Protein AF-A0A2V7BXR5-F1 (afdb_monomer_lite)

Radius of gyration: 33.37 Å; chains: 1; bounding box: 87×68×70 Å

pLDDT: mean 78.33, std 16.13, range [39.94, 96.44]

Secondary structure (DSSP, 8-state):
-----------S-THHHHGGGS-HHHHHHHHHHHHHHHHHHHHSPPS-SS----HHHHHHHHHHHHH-TT--HHHHHHHHHHTT----HHHHHHHHHHHH-PPPPPHHHHHSS-----------

Structure (mmCIF, N/CA/C/O backbone):
data_AF-A0A2V7BXR5-F1
#
_entry.id   AF-A0A2V7BXR5-F1
#
loop_
_atom_site.group_PDB
_atom_site.id
_atom_site.type_symbol
_atom_site.label_atom_id
_atom_site.label_alt_id
_atom_site.label_comp_id
_atom_site.label_asym_id
_atom_site.label_entity_id
_atom_site.label_seq_id
_atom_site.pdbx_PDB_ins_code
_atom_site.Cartn_x
_atom_site.Cartn_y
_atom_site.Cartn_z
_atom_site.occupancy
_atom_site.B_iso_or_equiv
_atom_site.auth_seq_id
_atom_site.auth_comp_id
_atom_site.auth_asym_id
_atom_site.auth_atom_id
_atom_site.pdbx_PDB_model_num
ATOM 1 N N . MET A 1 1 ? 65.909 13.638 -47.841 1.00 46.97 1 MET A N 1
ATOM 2 C CA . MET A 1 1 ? 64.796 13.644 -46.862 1.00 46.97 1 MET A CA 1
ATOM 3 C C . MET A 1 1 ? 63.535 14.058 -47.604 1.00 46.97 1 MET A C 1
ATOM 5 O O . MET A 1 1 ? 63.567 15.098 -48.241 1.00 46.97 1 MET A O 1
ATOM 9 N N . GLY A 1 2 ? 62.478 13.242 -47.599 1.00 39.94 2 GLY A N 1
ATOM 10 C CA . GLY A 1 2 ? 61.222 13.568 -48.290 1.00 39.94 2 GLY A CA 1
ATOM 11 C C . GLY A 1 2 ? 60.368 12.339 -48.593 1.00 39.94 2 GLY A C 1
ATOM 12 O O . GLY A 1 2 ? 60.155 12.009 -49.752 1.00 39.94 2 GLY A O 1
ATOM 13 N N . GLY A 1 3 ? 59.937 11.618 -47.554 1.00 41.12 3 GLY A N 1
ATOM 14 C CA . GLY A 1 3 ? 59.017 10.489 -47.696 1.00 41.12 3 GLY A CA 1
ATOM 15 C C . GLY A 1 3 ? 57.599 10.981 -47.980 1.00 41.12 3 GLY A C 1
ATOM 16 O O . GLY A 1 3 ? 56.978 11.616 -47.129 1.00 41.12 3 GLY A O 1
ATOM 17 N N . SER A 1 4 ? 57.092 10.686 -49.176 1.00 48.12 4 SER A N 1
ATOM 18 C CA . SER A 1 4 ? 55.695 10.905 -49.550 1.00 48.12 4 SER A CA 1
ATOM 19 C C . SER A 1 4 ? 54.820 9.862 -48.850 1.00 48.12 4 SER A C 1
ATOM 21 O O . SER A 1 4 ? 54.723 8.714 -49.277 1.00 48.12 4 SER A O 1
ATOM 23 N N . GLY A 1 5 ? 54.227 10.245 -47.719 1.00 47.69 5 GLY A N 1
ATOM 24 C CA . GLY A 1 5 ? 53.234 9.440 -47.013 1.00 47.69 5 GLY A CA 1
ATOM 25 C C . GLY A 1 5 ? 51.891 9.491 -47.735 1.00 47.69 5 GLY A C 1
ATOM 26 O O . GLY A 1 5 ? 51.108 10.424 -47.541 1.00 47.69 5 GLY A O 1
ATOM 27 N N . SER A 1 6 ? 51.608 8.480 -48.553 1.00 53.34 6 SER A N 1
ATOM 28 C CA . SER A 1 6 ? 50.286 8.240 -49.131 1.00 53.34 6 SER A CA 1
ATOM 29 C C . SER A 1 6 ? 49.279 7.934 -48.017 1.00 53.34 6 SER A C 1
ATOM 31 O O . SER A 1 6 ? 49.268 6.844 -47.444 1.00 53.34 6 SER A O 1
ATOM 33 N N . ARG A 1 7 ? 48.422 8.906 -47.692 1.00 54.31 7 ARG A N 1
ATOM 34 C CA . ARG A 1 7 ? 47.26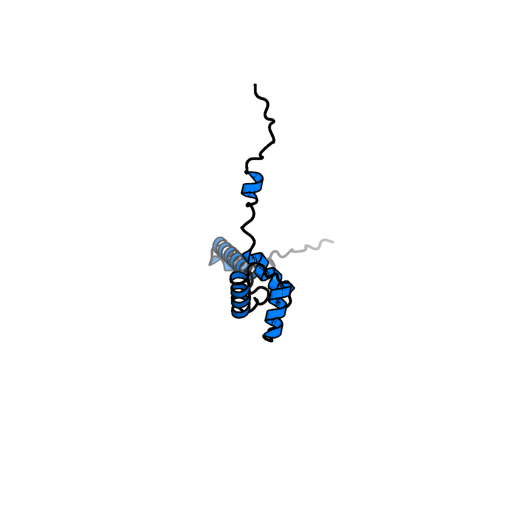3 8.708 -46.814 1.00 54.31 7 ARG A CA 1
ATOM 35 C C . ARG A 1 7 ? 46.174 7.963 -47.584 1.00 54.31 7 ARG A C 1
ATOM 37 O O . ARG A 1 7 ? 45.547 8.539 -48.466 1.00 54.31 7 ARG A O 1
ATOM 44 N N . CYS A 1 8 ? 45.946 6.701 -47.233 1.00 50.47 8 CYS A N 1
ATOM 45 C CA . CYS A 1 8 ? 44.816 5.908 -47.713 1.00 50.47 8 CYS A CA 1
ATOM 46 C C . CYS A 1 8 ? 43.485 6.526 -47.232 1.00 50.47 8 CYS A C 1
ATOM 48 O O . CYS A 1 8 ? 43.263 6.582 -46.018 1.00 50.47 8 CYS A O 1
ATOM 50 N N . PRO A 1 9 ? 42.568 6.955 -48.119 1.00 57.78 9 PRO A N 1
ATOM 51 C CA . PRO A 1 9 ? 41.231 7.364 -47.727 1.00 57.78 9 PRO A CA 1
ATOM 52 C C . PRO A 1 9 ? 40.302 6.170 -47.947 1.00 57.78 9 PRO A C 1
ATOM 54 O O . PRO A 1 9 ? 39.913 5.884 -49.074 1.00 57.78 9 PRO A O 1
ATOM 57 N N . GLY A 1 10 ? 39.959 5.415 -46.906 1.00 58.16 10 GLY A N 1
ATOM 58 C CA . GLY A 1 10 ? 39.056 4.286 -47.161 1.00 58.16 10 GLY A CA 1
ATOM 59 C C . GLY A 1 10 ? 38.558 3.465 -45.990 1.00 58.16 10 GLY A C 1
ATOM 60 O O . GLY A 1 10 ? 37.627 2.691 -46.171 1.00 58.16 10 GLY A O 1
ATOM 61 N N . CYS A 1 11 ? 39.087 3.633 -44.781 1.00 57.19 11 CYS A N 1
ATOM 62 C CA . CYS A 1 11 ? 38.684 2.795 -43.646 1.00 57.19 11 CYS A CA 1
ATOM 63 C C . CYS A 1 11 ? 37.488 3.375 -42.868 1.00 57.19 11 CYS A C 1
ATOM 65 O O . CYS A 1 11 ? 37.410 3.246 -41.649 1.00 57.19 11 CYS A O 1
ATOM 67 N N . GLY A 1 1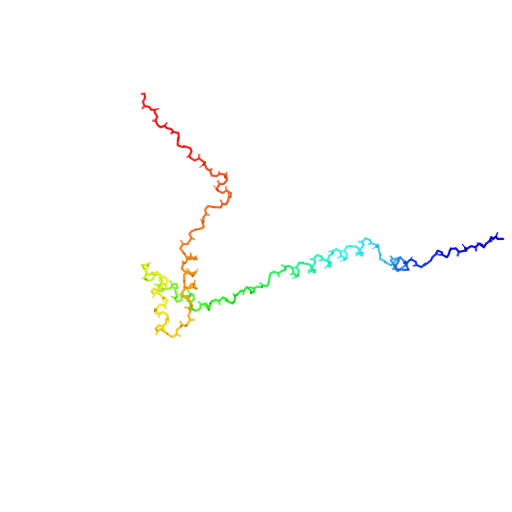2 ? 36.569 4.054 -43.559 1.00 59.56 12 GLY A N 1
ATOM 68 C CA . GLY A 1 12 ? 35.405 4.705 -42.966 1.00 59.56 12 GLY A CA 1
ATOM 69 C C . GLY A 1 12 ? 34.117 4.338 -43.695 1.00 59.56 12 GLY A C 1
ATOM 70 O O . GLY A 1 12 ? 33.793 4.931 -44.716 1.00 59.56 12 GLY A O 1
ATOM 71 N N . ALA A 1 13 ? 33.349 3.421 -43.103 1.00 63.69 13 ALA A N 1
ATOM 72 C CA . ALA A 1 13 ? 31.908 3.248 -43.315 1.00 63.69 13 ALA A CA 1
ATOM 73 C C . ALA A 1 13 ? 31.418 2.691 -44.675 1.00 63.69 13 ALA A C 1
ATOM 75 O O . ALA A 1 13 ? 30.629 3.329 -45.374 1.00 63.69 13 ALA A O 1
ATOM 76 N N . SER A 1 14 ? 31.726 1.420 -44.966 1.00 62.03 14 SER A N 1
ATOM 77 C CA . SER A 1 14 ? 31.064 0.637 -46.033 1.00 62.03 14 SER A CA 1
ATOM 78 C C . SER A 1 14 ? 29.556 0.411 -45.808 1.00 62.03 14 SER A C 1
ATOM 80 O O . SER A 1 14 ? 28.831 0.085 -46.743 1.00 62.03 14 SER A O 1
ATOM 82 N N . TRP A 1 15 ? 29.028 0.658 -44.602 1.00 65.81 15 TRP A N 1
ATOM 83 C CA . TRP A 1 15 ? 27.585 0.559 -44.326 1.00 65.81 15 TRP A CA 1
ATOM 84 C C . TRP A 1 15 ? 26.745 1.560 -45.132 1.00 65.81 15 TRP A C 1
ATOM 86 O O . TRP A 1 15 ? 25.564 1.317 -45.375 1.00 65.81 15 TRP A O 1
ATOM 96 N N . ARG A 1 16 ? 27.342 2.671 -45.586 1.00 62.00 16 ARG A N 1
ATOM 97 C CA . ARG A 1 16 ? 26.659 3.652 -46.442 1.00 62.00 16 ARG A CA 1
ATOM 98 C C . ARG A 1 16 ? 26.351 3.106 -47.837 1.00 62.00 16 ARG A C 1
ATOM 100 O O . ARG A 1 16 ? 25.355 3.514 -48.421 1.00 62.00 16 ARG A O 1
ATOM 107 N N . GLN A 1 17 ? 27.149 2.166 -48.344 1.00 61.97 17 GLN A N 1
ATOM 108 C CA . GLN A 1 17 ? 26.916 1.524 -49.645 1.00 61.97 17 GLN A CA 1
ATOM 109 C C . GLN A 1 17 ? 25.756 0.514 -49.580 1.00 61.97 17 GLN A C 1
ATOM 111 O O . GLN A 1 17 ? 25.002 0.380 -50.536 1.00 61.97 17 GLN A O 1
ATOM 116 N N . ALA A 1 18 ? 25.525 -0.116 -48.423 1.00 60.94 18 ALA A N 1
ATOM 117 C CA . ALA A 1 18 ? 24.368 -0.988 -48.194 1.00 60.94 18 ALA A CA 1
ATOM 118 C C . ALA A 1 18 ? 23.025 -0.229 -48.078 1.00 60.94 18 ALA A C 1
ATOM 120 O O . ALA A 1 18 ? 21.961 -0.823 -48.248 1.00 60.94 18 ALA A O 1
ATOM 121 N N . LEU A 1 19 ? 23.046 1.089 -47.829 1.00 58.50 19 LEU A N 1
ATOM 122 C CA . LEU A 1 19 ? 21.841 1.933 -47.779 1.00 58.50 19 LEU A CA 1
ATOM 123 C C . LEU A 1 19 ? 21.265 2.280 -49.160 1.00 58.50 19 LEU A C 1
ATOM 125 O O . LEU A 1 19 ? 20.223 2.923 -49.234 1.00 58.50 19 LEU A O 1
ATOM 129 N N . VAL A 1 20 ? 21.883 1.841 -50.260 1.00 60.62 20 VAL A N 1
ATOM 130 C CA . VAL A 1 20 ? 21.351 2.069 -51.617 1.00 60.62 20 VAL A CA 1
ATOM 131 C C . VAL A 1 20 ? 19.991 1.376 -51.821 1.00 60.62 20 VAL A C 1
ATOM 133 O O . VAL A 1 20 ? 19.177 1.839 -52.612 1.00 60.62 20 VAL A O 1
ATOM 136 N N . ILE A 1 21 ? 19.691 0.330 -51.040 1.00 67.88 21 ILE A N 1
ATOM 137 C CA . ILE A 1 21 ? 18.413 -0.405 -51.084 1.00 67.88 21 ILE A CA 1
ATOM 138 C C . ILE A 1 21 ? 17.306 0.313 -50.284 1.00 67.88 21 ILE A C 1
ATOM 140 O O . ILE A 1 21 ? 16.123 0.173 -50.590 1.00 67.88 21 ILE A O 1
ATOM 144 N N . VAL A 1 22 ? 17.658 1.091 -49.252 1.00 71.81 22 VAL A N 1
ATOM 145 C CA . VAL A 1 22 ? 16.693 1.706 -48.325 1.00 71.81 22 VAL A CA 1
ATOM 146 C C . VAL A 1 22 ? 17.094 3.142 -48.022 1.00 71.81 22 VAL A C 1
ATOM 148 O O . VAL A 1 22 ? 18.143 3.386 -47.431 1.00 71.81 22 VAL A O 1
ATOM 151 N N . SER A 1 23 ? 16.203 4.092 -48.332 1.00 82.88 23 SER A N 1
ATOM 152 C CA . SER A 1 23 ? 16.410 5.509 -48.016 1.00 82.88 23 SER A CA 1
ATOM 153 C C . SER A 1 23 ? 16.904 5.690 -46.568 1.00 82.88 23 SER A C 1
ATOM 155 O O . SER A 1 23 ? 16.250 5.198 -45.638 1.00 82.88 23 SER A O 1
ATOM 157 N N . PRO A 1 24 ? 18.000 6.438 -46.335 1.00 82.69 24 PRO A N 1
ATOM 158 C CA . PRO A 1 24 ? 18.520 6.701 -44.991 1.00 82.69 24 PRO A CA 1
ATOM 159 C C . PRO A 1 24 ? 17.461 7.244 -44.019 1.00 82.69 24 PRO A C 1
ATOM 161 O O . PRO A 1 24 ? 17.487 6.955 -42.823 1.00 82.69 24 PRO A O 1
ATOM 164 N N . ASN A 1 25 ? 16.470 7.979 -44.533 1.00 86.12 25 ASN A N 1
ATOM 165 C CA . ASN A 1 25 ? 15.359 8.503 -43.742 1.00 86.12 25 ASN A CA 1
ATOM 166 C C . ASN A 1 25 ? 14.473 7.384 -43.151 1.00 86.12 25 ASN A C 1
ATOM 168 O O . ASN A 1 25 ? 13.984 7.489 -42.024 1.00 86.12 25 ASN A O 1
ATOM 172 N N . THR A 1 26 ? 14.298 6.280 -43.878 1.00 88.88 26 THR A N 1
ATOM 173 C CA . THR A 1 26 ? 13.537 5.108 -43.420 1.00 88.88 26 THR A CA 1
ATOM 174 C C . THR A 1 26 ? 14.253 4.406 -42.271 1.00 88.88 26 THR A C 1
ATOM 176 O O . THR A 1 26 ? 13.626 4.087 -41.259 1.00 88.88 26 THR A O 1
ATOM 179 N N . VAL A 1 27 ? 15.575 4.255 -42.366 1.00 88.62 27 VAL A N 1
ATOM 180 C CA . VAL A 1 27 ? 16.389 3.658 -41.297 1.00 88.62 27 VAL A CA 1
ATOM 181 C C . VAL A 1 27 ? 16.341 4.508 -40.028 1.00 88.62 27 VAL A C 1
ATOM 183 O O . VAL A 1 27 ? 16.085 3.980 -38.943 1.00 88.62 27 VAL A O 1
ATOM 186 N N . LEU A 1 28 ? 16.469 5.833 -40.150 1.00 91.25 28 LEU A N 1
ATOM 187 C CA . LEU A 1 28 ? 16.332 6.746 -39.010 1.00 91.25 28 LEU A CA 1
ATOM 188 C C . LEU A 1 28 ? 14.931 6.685 -38.385 1.00 91.25 28 LEU A C 1
ATOM 190 O O . LEU A 1 28 ? 14.790 6.735 -37.160 1.00 91.25 28 LEU A O 1
ATOM 194 N N . ARG A 1 29 ? 13.880 6.542 -39.200 1.00 92.50 29 ARG A N 1
ATOM 195 C CA . ARG A 1 29 ? 12.502 6.380 -38.712 1.00 92.50 29 ARG A CA 1
ATOM 196 C C . ARG A 1 29 ? 12.345 5.096 -37.899 1.00 92.50 29 ARG A C 1
ATOM 198 O O . ARG A 1 29 ? 11.757 5.133 -36.816 1.00 92.50 29 ARG A O 1
ATOM 205 N N . TRP A 1 30 ? 12.888 3.984 -38.385 1.00 93.62 30 TRP A N 1
ATOM 206 C CA . TRP A 1 30 ? 12.874 2.708 -37.668 1.00 93.62 30 TRP A CA 1
ATOM 207 C C . TRP A 1 30 ? 13.671 2.772 -36.373 1.00 93.62 30 TRP A C 1
ATOM 209 O O . TRP A 1 30 ? 13.187 2.312 -35.339 1.00 93.62 30 TRP A O 1
ATOM 219 N N . GLN A 1 31 ? 14.842 3.407 -36.403 1.00 93.88 31 GLN A N 1
ATOM 220 C CA . GLN A 1 31 ? 15.671 3.613 -35.223 1.00 93.88 31 GLN A CA 1
ATOM 221 C C . GLN A 1 31 ? 14.910 4.410 -34.157 1.00 93.88 31 GLN A C 1
ATOM 223 O O . GLN A 1 31 ? 14.755 3.937 -33.032 1.00 93.88 31 GLN A O 1
ATOM 228 N N . ARG A 1 32 ? 14.348 5.573 -34.511 1.00 95.38 32 ARG A N 1
ATOM 229 C CA . ARG A 1 32 ? 13.563 6.403 -33.578 1.00 95.38 32 ARG A CA 1
ATOM 230 C C . ARG A 1 32 ? 12.381 5.639 -32.990 1.00 95.38 32 ARG A C 1
ATOM 232 O O . ARG A 1 32 ? 12.129 5.742 -31.792 1.00 95.38 32 ARG A O 1
ATOM 239 N N . ARG A 1 33 ? 11.662 4.875 -33.816 1.00 95.69 33 ARG A N 1
ATOM 240 C CA . ARG A 1 33 ? 10.532 4.057 -33.362 1.00 95.69 33 ARG A CA 1
ATOM 241 C C . ARG A 1 33 ? 10.984 2.984 -32.372 1.00 95.69 33 ARG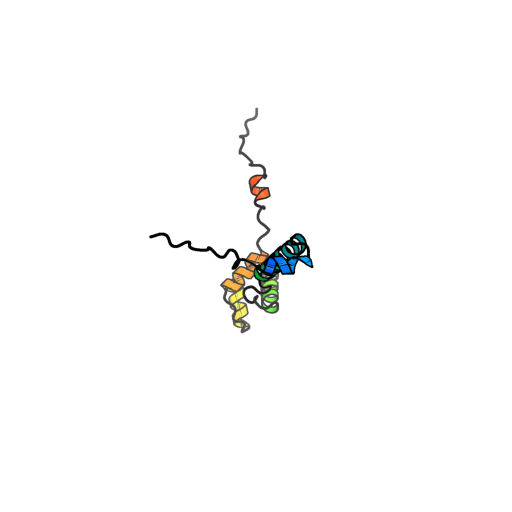 A C 1
ATOM 243 O O . ARG A 1 33 ? 10.425 2.910 -31.283 1.00 95.69 33 ARG A O 1
ATOM 250 N N . ARG A 1 34 ? 12.028 2.220 -32.707 1.00 95.44 34 ARG A N 1
ATOM 251 C CA . ARG A 1 34 ? 12.584 1.185 -31.824 1.00 95.44 34 ARG A CA 1
ATOM 252 C C . ARG A 1 34 ? 13.064 1.754 -30.494 1.00 95.44 34 ARG A C 1
ATOM 254 O O . ARG A 1 34 ? 12.746 1.181 -29.461 1.00 95.44 34 ARG A O 1
ATOM 261 N N . PHE A 1 35 ? 13.760 2.890 -30.500 1.00 95.88 35 PHE A N 1
ATOM 262 C CA . PHE A 1 35 ? 14.173 3.548 -29.259 1.00 95.88 35 PHE A CA 1
ATOM 263 C C . PHE A 1 35 ? 12.975 3.976 -28.416 1.00 95.88 35 PHE A C 1
ATOM 265 O O . PHE A 1 35 ? 12.944 3.693 -27.223 1.00 95.88 35 PHE A O 1
ATOM 272 N N . ARG A 1 36 ? 11.965 4.614 -29.018 1.00 94.19 36 ARG A N 1
ATOM 273 C CA . ARG A 1 36 ? 10.752 5.018 -28.290 1.00 94.19 36 ARG A CA 1
ATOM 274 C C . ARG A 1 36 ? 10.048 3.823 -27.660 1.00 94.19 36 ARG A C 1
ATOM 276 O O . ARG A 1 36 ? 9.704 3.886 -26.489 1.00 94.19 36 ARG A O 1
ATOM 283 N N . GLU A 1 37 ? 9.864 2.740 -28.409 1.00 94.94 37 GLU A N 1
ATOM 284 C CA . GLU A 1 37 ? 9.215 1.526 -27.905 1.00 94.94 37 GLU A CA 1
ATOM 285 C C . GLU A 1 37 ? 10.042 0.849 -26.806 1.00 94.94 37 GLU A C 1
ATOM 287 O O . GLU A 1 37 ? 9.488 0.439 -25.789 1.00 94.94 37 GLU A O 1
ATOM 292 N N . TYR A 1 38 ? 11.364 0.774 -26.970 1.00 93.69 38 TYR A N 1
ATOM 293 C CA . TYR A 1 38 ? 12.275 0.235 -25.963 1.00 93.69 38 TYR A CA 1
ATOM 294 C C . TYR A 1 38 ? 12.183 1.016 -24.648 1.00 93.69 38 TYR A C 1
ATOM 296 O O . TYR A 1 38 ? 11.929 0.438 -23.591 1.00 93.69 38 TYR A O 1
ATOM 304 N N . TRP A 1 39 ? 12.308 2.342 -24.717 1.00 91.94 39 TRP A N 1
ATOM 305 C CA . TRP A 1 39 ? 12.247 3.195 -23.534 1.00 91.94 39 TRP A CA 1
ATOM 306 C C . TRP A 1 39 ? 10.845 3.253 -22.930 1.00 91.94 39 TRP A C 1
ATOM 308 O O . TRP A 1 39 ? 10.726 3.278 -21.710 1.00 91.94 39 TRP A O 1
ATOM 318 N N . ALA A 1 40 ? 9.781 3.206 -23.734 1.00 91.75 40 ALA A N 1
ATOM 319 C CA . ALA A 1 40 ? 8.411 3.092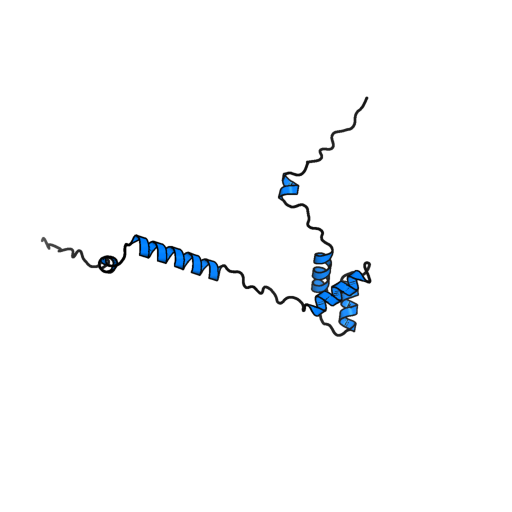 -23.235 1.00 91.75 40 ALA A CA 1
ATOM 320 C C . ALA A 1 40 ? 8.197 1.785 -22.459 1.00 91.75 40 ALA A C 1
ATOM 322 O O . ALA A 1 40 ? 7.566 1.798 -21.408 1.00 91.75 40 ALA A O 1
ATOM 323 N N . ARG A 1 41 ? 8.759 0.666 -22.933 1.00 89.00 41 ARG A N 1
ATOM 324 C CA . ARG A 1 41 ? 8.692 -0.626 -22.229 1.00 89.00 41 ARG A CA 1
ATOM 325 C C . ARG A 1 41 ? 9.514 -0.625 -20.946 1.00 89.00 41 ARG A C 1
ATOM 327 O O . ARG A 1 41 ? 9.047 -1.143 -19.942 1.00 89.00 41 ARG A O 1
ATOM 334 N N . LEU A 1 42 ? 10.706 -0.033 -20.967 1.00 87.50 42 LEU A N 1
ATOM 335 C CA . LEU A 1 42 ? 11.583 0.011 -19.796 1.00 87.50 42 LEU A CA 1
ATOM 336 C C . LEU A 1 42 ? 11.080 0.989 -18.723 1.00 87.50 42 LEU A C 1
ATOM 338 O O . LEU A 1 42 ? 11.194 0.722 -17.532 1.00 87.50 42 LEU A O 1
ATOM 342 N N . SER A 1 43 ? 10.500 2.116 -19.142 1.00 83.81 43 SER A N 1
ATOM 343 C CA . SER A 1 43 ? 9.869 3.088 -18.239 1.00 83.81 43 SER A CA 1
ATOM 344 C C . SER A 1 43 ? 8.454 2.692 -17.815 1.00 83.81 43 SER A C 1
ATOM 346 O O . SER A 1 43 ? 7.902 3.308 -16.897 1.00 83.81 43 SER A O 1
ATOM 348 N N . ALA A 1 44 ? 7.858 1.672 -18.445 1.00 83.00 44 ALA A N 1
ATOM 349 C CA . ALA A 1 44 ? 6.579 1.138 -18.014 1.00 83.00 44 ALA A CA 1
ATOM 350 C C . ALA A 1 44 ? 6.725 0.649 -16.573 1.00 83.00 44 ALA A C 1
ATOM 352 O O . ALA A 1 44 ? 7.508 -0.248 -16.260 1.00 83.00 44 ALA A O 1
ATOM 353 N N . ARG A 1 45 ? 5.975 1.276 -15.666 1.00 72.25 45 ARG A N 1
ATOM 354 C CA . ARG A 1 45 ? 5.993 0.896 -14.256 1.00 72.25 45 ARG A CA 1
ATOM 355 C C . ARG A 1 45 ? 5.544 -0.562 -14.143 1.00 72.25 45 ARG A C 1
ATOM 357 O O . ARG A 1 45 ? 4.499 -0.892 -14.710 1.00 72.25 45 ARG A O 1
ATOM 364 N N . PRO A 1 46 ? 6.253 -1.413 -13.379 1.00 72.75 46 PRO A N 1
ATOM 365 C CA . PRO A 1 46 ? 5.743 -2.730 -13.037 1.00 72.75 46 PRO A CA 1
ATOM 366 C C . PRO A 1 46 ? 4.318 -2.581 -12.500 1.00 72.75 46 PRO A C 1
ATOM 368 O O . PRO A 1 46 ? 4.070 -1.772 -11.601 1.00 72.75 46 PRO A O 1
ATOM 371 N N . ALA A 1 47 ? 3.371 -3.349 -13.044 1.00 63.22 47 ALA A N 1
ATOM 372 C CA . ALA A 1 47 ? 1.978 -3.331 -12.584 1.00 63.22 47 ALA A CA 1
ATOM 373 C C . ALA A 1 47 ? 1.858 -3.655 -11.077 1.00 63.22 47 ALA A C 1
ATOM 375 O O . ALA A 1 47 ? 0.863 -3.321 -10.428 1.00 63.22 47 ALA A O 1
ATOM 376 N N . ALA A 1 48 ? 2.897 -4.265 -10.505 1.00 60.91 48 ALA A N 1
ATOM 377 C CA . ALA A 1 48 ? 3.005 -4.618 -9.107 1.00 60.91 48 ALA A CA 1
ATOM 378 C C . ALA A 1 48 ? 4.048 -3.744 -8.393 1.00 60.91 48 ALA A C 1
ATOM 380 O O . ALA A 1 48 ? 5.248 -3.994 -8.446 1.00 60.91 48 ALA A O 1
ATOM 381 N N . GLY A 1 49 ? 3.573 -2.732 -7.665 1.00 69.69 49 GLY A N 1
ATOM 382 C CA . GLY A 1 49 ? 4.312 -2.221 -6.506 1.00 69.69 49 GLY A CA 1
ATOM 383 C C . GLY A 1 49 ? 4.306 -3.241 -5.355 1.00 69.69 49 GLY A C 1
ATOM 384 O O . GLY A 1 49 ? 3.920 -4.393 -5.547 1.00 69.69 49 GLY A O 1
ATOM 385 N N . ARG A 1 50 ? 4.669 -2.809 -4.134 1.00 61.53 50 ARG A N 1
ATOM 386 C CA . ARG A 1 50 ? 4.621 -3.635 -2.904 1.00 61.53 50 ARG A CA 1
ATOM 387 C C . ARG A 1 50 ? 3.363 -4.522 -2.883 1.00 61.53 50 ARG A C 1
ATOM 389 O O . ARG A 1 50 ? 2.276 -3.961 -3.089 1.00 61.53 50 ARG A O 1
ATOM 396 N N . PRO A 1 51 ? 3.482 -5.845 -2.622 1.00 61.03 51 PRO A N 1
ATOM 397 C CA . PRO A 1 51 ? 2.343 -6.750 -2.613 1.00 61.03 51 PRO A CA 1
ATOM 398 C C . PRO A 1 51 ? 1.244 -6.142 -1.759 1.00 61.03 51 PRO A C 1
ATOM 400 O O . PRO A 1 51 ? 1.423 -5.777 -0.592 1.00 61.03 51 PRO A O 1
ATOM 403 N N . ARG A 1 52 ? 0.117 -5.900 -2.420 1.00 66.75 52 ARG A N 1
ATOM 404 C CA . ARG A 1 52 ? -1.034 -5.287 -1.786 1.00 66.75 52 ARG A CA 1
ATOM 405 C C . ARG A 1 52 ? -1.500 -6.257 -0.708 1.00 66.75 52 ARG A C 1
ATOM 407 O O . ARG A 1 52 ? -1.704 -7.426 -1.006 1.00 66.75 52 ARG A O 1
ATOM 414 N N . VAL A 1 53 ? -1.726 -5.744 0.503 1.00 77.81 53 VAL A N 1
ATOM 415 C CA . VAL A 1 53 ? -2.507 -6.437 1.543 1.00 77.81 53 VAL A CA 1
ATOM 416 C C . VAL A 1 53 ? -3.674 -7.150 0.874 1.00 77.81 53 VAL A C 1
ATOM 418 O O . VAL A 1 53 ? -4.348 -6.514 0.042 1.00 77.81 53 VAL A O 1
ATOM 421 N N . SER A 1 54 ? -3.875 -8.429 1.211 1.00 85.38 54 SER A N 1
ATOM 422 C CA . SER A 1 54 ? -4.857 -9.278 0.542 1.00 85.38 54 SER A CA 1
ATOM 423 C C . SER A 1 54 ? -6.210 -8.568 0.469 1.00 85.38 54 SER A C 1
ATOM 425 O O . SER A 1 54 ? -6.618 -7.819 1.369 1.00 85.38 54 SER A O 1
ATOM 427 N N . ARG A 1 55 ? -6.911 -8.748 -0.654 1.00 86.50 55 ARG A N 1
ATOM 428 C CA . ARG A 1 55 ? -8.201 -8.081 -0.887 1.00 86.50 55 ARG A CA 1
ATOM 429 C C . ARG A 1 55 ? -9.204 -8.412 0.224 1.00 86.50 55 ARG A C 1
ATOM 431 O O . ARG A 1 55 ? -9.974 -7.535 0.609 1.00 86.50 55 ARG A O 1
ATOM 438 N N . GLN A 1 56 ? -9.131 -9.629 0.763 1.00 89.50 56 GLN A N 1
ATOM 439 C CA . GLN A 1 56 ? -9.941 -10.112 1.880 1.00 89.50 56 GLN A CA 1
ATOM 440 C C . GLN A 1 56 ? -9.696 -9.301 3.160 1.00 89.50 56 GLN A C 1
ATOM 442 O O . GLN A 1 56 ? -10.648 -8.751 3.708 1.00 89.50 56 GLN A O 1
ATOM 447 N N . ILE A 1 57 ? -8.436 -9.120 3.577 1.00 91.00 57 ILE A N 1
ATOM 448 C CA . ILE A 1 57 ? -8.092 -8.321 4.768 1.00 91.00 57 ILE A CA 1
ATOM 449 C C . ILE A 1 57 ? -8.548 -6.866 4.593 1.00 91.00 57 ILE A C 1
ATOM 451 O O . ILE A 1 57 ? -9.135 -6.275 5.498 1.00 91.00 57 ILE A O 1
ATOM 455 N N . ARG A 1 58 ? -8.357 -6.277 3.403 1.00 91.19 58 ARG A N 1
ATOM 456 C CA . ARG A 1 58 ? -8.828 -4.907 3.122 1.00 91.19 58 ARG A CA 1
ATOM 457 C C . ARG A 1 58 ? -10.351 -4.774 3.206 1.00 91.19 58 ARG A C 1
ATOM 459 O O . ARG A 1 58 ? -10.847 -3.732 3.646 1.00 91.19 58 ARG A O 1
ATOM 466 N N . ALA A 1 59 ? -11.081 -5.780 2.731 1.00 91.06 59 ALA A N 1
ATOM 467 C CA . ALA A 1 59 ? -12.535 -5.812 2.814 1.00 91.06 59 ALA A CA 1
ATOM 468 C C . ALA A 1 59 ? -12.993 -5.954 4.271 1.00 91.06 59 ALA A C 1
ATOM 470 O O . ALA A 1 59 ? -13.874 -5.210 4.695 1.00 91.06 59 ALA A O 1
ATOM 471 N N . LEU A 1 60 ? -12.342 -6.827 5.045 1.00 94.00 60 LEU A N 1
ATOM 472 C CA . LEU A 1 60 ? -12.629 -7.037 6.462 1.00 94.00 60 LEU A CA 1
ATOM 473 C C . LEU A 1 60 ? -12.415 -5.764 7.288 1.00 94.00 60 LEU A C 1
ATOM 475 O O . LEU A 1 60 ? -13.366 -5.286 7.900 1.00 94.00 60 LEU A O 1
ATOM 479 N N . VAL A 1 61 ? -11.225 -5.154 7.214 1.00 93.38 61 VAL A N 1
ATOM 480 C CA . VAL A 1 61 ? -10.923 -3.866 7.875 1.00 93.38 61 VAL A CA 1
ATOM 481 C C . VAL A 1 61 ? -11.947 -2.800 7.487 1.00 93.38 61 VAL A C 1
ATOM 483 O O . VAL A 1 61 ? -12.394 -2.016 8.319 1.00 93.38 61 VAL A O 1
ATOM 486 N N . GLY A 1 62 ? -12.348 -2.790 6.215 1.00 92.00 62 GLY A N 1
ATOM 487 C CA . GLY A 1 62 ? -13.381 -1.900 5.708 1.00 92.00 62 GLY A CA 1
ATOM 488 C C . GLY A 1 62 ? -14.737 -2.066 6.372 1.00 92.00 62 GLY A C 1
ATOM 489 O O . GLY A 1 62 ? -15.326 -1.073 6.784 1.00 92.00 62 GLY A O 1
ATOM 490 N N . ARG A 1 63 ? -15.216 -3.308 6.468 1.00 93.75 63 ARG A N 1
ATOM 491 C CA . ARG A 1 63 ? -16.495 -3.627 7.110 1.00 93.75 63 ARG A CA 1
ATOM 492 C C . ARG A 1 63 ? -16.465 -3.291 8.595 1.00 93.75 63 ARG A C 1
ATOM 494 O O . ARG A 1 63 ? -17.378 -2.634 9.073 1.00 93.75 63 ARG A O 1
ATOM 501 N N . MET A 1 64 ? -15.394 -3.657 9.299 1.00 94.25 64 MET A N 1
ATOM 502 C CA . MET A 1 64 ? -15.242 -3.353 10.725 1.00 94.25 64 MET A CA 1
ATOM 503 C C . MET A 1 64 ? -15.281 -1.847 10.999 1.00 94.25 64 MET A C 1
ATOM 505 O O . MET A 1 64 ? -15.974 -1.422 11.917 1.00 94.25 64 MET A O 1
ATOM 509 N N . ALA A 1 65 ? -14.595 -1.048 10.177 1.00 93.00 65 ALA A N 1
ATOM 510 C CA . ALA A 1 65 ? -14.590 0.409 10.296 1.00 93.00 65 ALA A CA 1
ATOM 511 C C . ALA A 1 65 ? -15.929 1.061 9.911 1.00 93.00 65 ALA A C 1
ATOM 513 O O . ALA A 1 65 ? -16.245 2.136 10.409 1.00 93.00 65 ALA A O 1
ATOM 514 N N . GLN A 1 66 ? -16.699 0.438 9.013 1.00 91.19 66 GLN A N 1
ATOM 515 C CA . GLN A 1 66 ? -18.025 0.920 8.620 1.00 91.19 66 GLN A CA 1
ATOM 516 C C . GLN A 1 66 ? -19.072 0.628 9.697 1.00 91.19 66 GLN A C 1
ATOM 518 O O . GLN A 1 66 ? -19.865 1.504 10.021 1.00 91.19 66 GLN A O 1
ATOM 523 N N . VAL A 1 67 ? -19.057 -0.586 10.255 1.00 94.44 67 VAL A N 1
ATOM 524 C CA . VAL A 1 67 ? -19.965 -0.994 11.338 1.00 94.44 67 VAL A CA 1
ATOM 525 C C . VAL A 1 67 ? -19.612 -0.278 12.645 1.00 94.44 67 VAL A C 1
ATOM 527 O O . VAL A 1 67 ? -20.502 0.028 13.428 1.00 94.44 67 VAL A O 1
ATOM 530 N N . ASN A 1 68 ? -18.331 0.049 12.859 1.00 92.88 68 ASN A N 1
ATOM 531 C CA . ASN A 1 68 ? -17.849 0.694 14.081 1.00 92.88 68 ASN A CA 1
ATOM 532 C C . ASN A 1 68 ? -17.038 1.971 13.769 1.00 92.88 68 ASN A C 1
ATOM 534 O O . ASN A 1 68 ? -15.803 1.948 13.807 1.00 92.88 68 ASN A O 1
ATOM 538 N N . PRO A 1 69 ? -17.696 3.113 13.487 1.00 87.81 69 PRO A N 1
ATOM 539 C CA . PRO A 1 69 ? -17.020 4.345 13.060 1.00 87.81 69 PRO A CA 1
ATOM 540 C C . PRO A 1 69 ? -16.020 4.915 14.076 1.00 87.81 69 PRO A C 1
ATOM 542 O O . PRO A 1 69 ? -15.023 5.531 13.688 1.00 87.81 69 PRO A O 1
ATOM 545 N N . LEU A 1 70 ? -16.270 4.686 15.369 1.00 91.62 70 LEU A N 1
ATOM 546 C CA . LEU A 1 70 ? -15.432 5.158 16.476 1.00 91.62 70 LEU A CA 1
ATOM 547 C C . LEU A 1 70 ? -14.127 4.364 16.622 1.00 91.62 70 LEU A C 1
ATOM 549 O O . LEU A 1 70 ? -13.217 4.794 17.329 1.00 91.62 70 LEU A O 1
ATOM 553 N N . TRP A 1 71 ? -14.003 3.205 15.970 1.00 94.06 71 TRP A N 1
ATOM 554 C CA . TRP A 1 71 ? -12.820 2.368 16.124 1.00 94.06 71 TRP A CA 1
ATOM 555 C C . TRP A 1 71 ? -11.629 2.931 15.338 1.00 94.06 71 TRP A C 1
ATOM 557 O O . TRP A 1 71 ? -11.706 3.240 14.145 1.00 94.06 71 TRP A O 1
ATOM 567 N N . GLY A 1 72 ? -10.500 3.065 16.035 1.00 91.88 72 GLY A N 1
ATOM 568 C CA . GLY A 1 72 ? -9.207 3.438 15.464 1.00 91.88 72 GLY A CA 1
ATOM 569 C C . GLY A 1 72 ? -8.392 2.233 14.982 1.00 91.88 72 GLY A C 1
ATOM 570 O O . GLY A 1 72 ? -8.749 1.077 15.218 1.00 91.88 72 GLY A O 1
ATOM 571 N N . ALA A 1 73 ? -7.252 2.510 14.339 1.00 94.31 73 ALA A N 1
ATOM 572 C CA . ALA A 1 73 ? -6.330 1.475 13.865 1.00 94.31 73 ALA A CA 1
ATOM 573 C C . ALA A 1 73 ? -5.845 0.507 14.967 1.00 94.31 73 ALA A C 1
ATOM 575 O O . ALA A 1 73 ? -5.887 -0.694 14.693 1.00 94.31 73 ALA A O 1
ATOM 576 N N . PRO A 1 74 ? -5.494 0.956 16.196 1.00 95.75 74 PRO A N 1
ATOM 577 C CA . PRO A 1 74 ? -5.084 0.046 17.269 1.00 95.75 74 PRO A CA 1
ATOM 578 C C . PRO A 1 74 ? -6.177 -0.963 17.641 1.00 95.75 74 PRO A C 1
ATOM 580 O O . PRO A 1 74 ? -5.915 -2.154 17.789 1.00 95.75 74 PRO A O 1
ATOM 583 N N . ARG A 1 75 ? -7.438 -0.508 17.732 1.00 96.44 75 ARG A N 1
ATOM 584 C CA . ARG A 1 75 ? -8.562 -1.371 18.123 1.00 96.44 75 ARG A CA 1
ATOM 585 C C . ARG A 1 75 ? -8.861 -2.420 17.057 1.00 96.44 75 ARG A C 1
ATOM 587 O O . ARG A 1 75 ? -8.983 -3.593 17.381 1.00 96.44 75 ARG A O 1
ATOM 594 N N . ILE A 1 76 ? -8.932 -2.014 15.788 1.00 95.19 76 ILE A N 1
ATOM 595 C CA . ILE A 1 76 ? -9.171 -2.944 14.672 1.00 95.19 76 ILE A CA 1
ATOM 596 C C . ILE A 1 76 ? -8.010 -3.934 14.529 1.00 95.19 76 ILE A C 1
ATOM 598 O O . ILE A 1 76 ? -8.242 -5.103 14.238 1.00 95.19 76 ILE A O 1
ATOM 602 N N . HIS A 1 77 ? -6.771 -3.493 14.752 1.00 96.12 77 HIS A N 1
ATOM 603 C CA . HIS A 1 77 ? -5.605 -4.371 14.742 1.00 96.12 77 HIS A CA 1
ATOM 604 C C . HIS A 1 77 ? -5.694 -5.470 15.810 1.00 96.12 77 HIS A C 1
ATOM 606 O O . HIS A 1 77 ? -5.497 -6.636 15.477 1.00 96.12 77 HIS A O 1
ATOM 612 N N . GLY A 1 78 ? -6.067 -5.122 17.046 1.00 96.38 78 GLY A N 1
ATOM 613 C CA . GLY A 1 78 ? -6.260 -6.107 18.114 1.00 96.38 78 GLY A CA 1
ATOM 614 C C . GLY A 1 78 ? -7.345 -7.138 17.787 1.00 96.38 78 GLY A C 1
ATOM 615 O O . GLY A 1 78 ? -7.166 -8.325 18.040 1.00 96.38 78 GLY A O 1
ATOM 616 N N . GLU A 1 79 ? -8.445 -6.725 17.153 1.00 95.88 79 GLU A N 1
ATOM 617 C CA . GLU A 1 79 ? -9.475 -7.672 16.698 1.00 95.88 79 GLU A CA 1
ATOM 618 C C . GLU A 1 79 ? -8.974 -8.597 15.575 1.00 95.88 79 GLU A C 1
ATOM 620 O O . GLU A 1 79 ? -9.306 -9.778 15.555 1.00 95.88 79 GLU A O 1
ATOM 625 N N . LEU A 1 80 ? -8.133 -8.102 14.662 1.00 94.94 80 LEU A N 1
ATOM 626 C CA . LEU A 1 80 ? -7.507 -8.951 13.641 1.00 94.94 80 LEU A CA 1
ATOM 627 C C . LEU A 1 80 ? -6.540 -9.971 14.254 1.00 94.94 80 LEU A C 1
ATOM 629 O O . LEU A 1 80 ? -6.530 -11.121 13.820 1.00 94.94 80 LEU A O 1
ATOM 633 N N . GLN A 1 81 ? -5.776 -9.579 15.277 1.00 95.44 81 GLN A N 1
ATOM 634 C CA . GLN A 1 81 ? -4.891 -10.499 15.998 1.00 95.44 81 GLN A CA 1
ATOM 635 C C . GLN A 1 81 ? -5.675 -11.618 16.687 1.00 95.44 81 GLN A C 1
ATOM 637 O O . GLN A 1 81 ? -5.281 -12.777 16.591 1.00 95.44 81 GLN A O 1
ATOM 642 N N . LYS A 1 82 ? -6.823 -11.305 17.303 1.00 94.38 82 LYS A N 1
ATOM 643 C CA . LYS A 1 82 ? -7.713 -12.323 17.894 1.00 94.38 82 LYS A CA 1
ATOM 644 C C . LYS A 1 82 ? -8.229 -13.335 16.865 1.00 94.38 82 LYS A C 1
ATOM 646 O O . LYS A 1 82 ? -8.491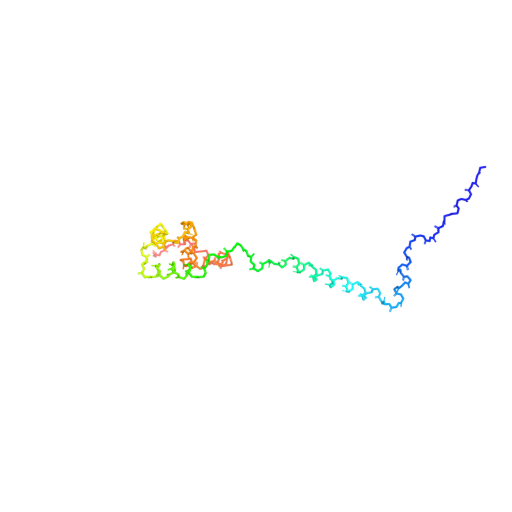 -14.476 17.217 1.00 94.38 82 LYS A O 1
ATOM 651 N N . LEU A 1 83 ? -8.357 -12.930 15.601 1.00 93.19 83 LEU A N 1
ATOM 652 C CA . LEU A 1 83 ? -8.748 -13.798 14.485 1.00 93.19 83 LEU A CA 1
ATOM 653 C C . LEU A 1 83 ? -7.562 -14.569 13.868 1.00 93.19 83 LEU A C 1
ATOM 655 O O . LEU A 1 83 ? -7.740 -15.224 12.843 1.00 93.19 83 LEU A O 1
ATOM 659 N N . GLY A 1 84 ? -6.356 -14.472 14.441 1.00 93.00 84 GLY A N 1
ATOM 660 C CA . GLY A 1 84 ? -5.142 -15.110 13.918 1.00 93.00 84 GLY A CA 1
ATOM 661 C C . GLY A 1 84 ? -4.570 -14.433 12.667 1.00 93.00 84 GLY A C 1
ATOM 662 O O . GLY A 1 84 ? -3.785 -15.034 11.937 1.00 93.00 84 GLY A O 1
ATOM 663 N N . ILE A 1 85 ? -4.974 -13.192 12.378 1.00 91.88 85 ILE A N 1
ATOM 664 C CA . ILE A 1 85 ? -4.545 -12.455 11.188 1.00 91.88 85 ILE A CA 1
ATOM 665 C C . ILE A 1 85 ? -3.392 -11.518 11.561 1.00 91.88 85 ILE A C 1
ATOM 667 O O . ILE A 1 85 ? -3.599 -10.441 12.127 1.00 91.88 85 ILE A O 1
ATOM 671 N N . GLU A 1 86 ? -2.171 -11.884 11.173 1.00 91.19 86 GLU A N 1
ATOM 672 C CA . GLU A 1 86 ? -0.990 -11.050 11.402 1.00 91.19 86 GLU A CA 1
ATOM 673 C C . GLU A 1 86 ? -0.882 -9.913 10.378 1.00 91.19 86 GLU A C 1
ATOM 675 O O . GLU A 1 86 ? -0.498 -10.086 9.219 1.00 91.19 86 GLU A O 1
ATOM 680 N N . VAL A 1 87 ? -1.233 -8.702 10.807 1.00 91.00 87 VAL A N 1
ATOM 681 C CA . VAL A 1 87 ? -1.119 -7.479 10.004 1.00 91.00 87 VAL A CA 1
ATOM 682 C C . VAL A 1 87 ? -0.590 -6.369 10.889 1.00 91.00 87 VAL A C 1
ATOM 684 O O . VAL A 1 87 ? -1.207 -6.063 11.897 1.00 91.00 87 VAL A O 1
ATOM 687 N N . ALA A 1 88 ? 0.491 -5.698 10.490 1.00 92.69 88 ALA A N 1
ATOM 688 C CA . ALA A 1 88 ? 1.008 -4.555 11.243 1.00 92.69 88 ALA A CA 1
ATOM 689 C C . ALA A 1 88 ? -0.047 -3.444 11.403 1.00 92.69 88 ALA A C 1
ATOM 691 O O . ALA A 1 88 ? -0.697 -3.057 10.426 1.00 92.69 88 ALA A O 1
ATOM 692 N N . GLU A 1 89 ? -0.151 -2.843 12.589 1.00 94.31 89 GLU A N 1
ATOM 693 C CA . GLU A 1 89 ? -1.094 -1.747 12.862 1.00 94.31 89 GLU A CA 1
ATOM 694 C C . GLU A 1 89 ? -0.950 -0.585 11.862 1.00 94.31 89 GLU A C 1
ATOM 696 O O . GLU A 1 89 ? -1.933 -0.052 11.342 1.00 94.31 89 GLU A O 1
ATOM 701 N N . ARG A 1 90 ? 0.291 -0.251 11.485 1.00 93.50 90 ARG A N 1
ATOM 702 C CA . ARG A 1 90 ? 0.597 0.771 10.469 1.00 93.50 90 ARG A CA 1
ATOM 703 C C . ARG A 1 90 ? -0.089 0.494 9.127 1.00 93.50 90 ARG A C 1
ATOM 705 O O . ARG A 1 90 ? -0.467 1.423 8.409 1.00 93.50 90 ARG A O 1
ATOM 712 N N . THR A 1 91 ? -0.265 -0.778 8.784 1.00 91.75 91 THR A N 1
ATOM 713 C CA . THR A 1 91 ? -1.004 -1.208 7.596 1.00 91.75 91 THR A CA 1
ATOM 714 C C . THR A 1 91 ? -2.493 -0.918 7.751 1.00 91.75 91 THR A C 1
ATOM 716 O O . THR A 1 91 ? -3.088 -0.357 6.832 1.00 91.75 91 THR A O 1
ATOM 719 N N . VAL A 1 92 ? -3.083 -1.229 8.909 1.00 93.25 92 VAL A N 1
ATOM 720 C CA . VAL A 1 92 ? -4.486 -0.910 9.229 1.00 93.25 92 VAL A CA 1
ATOM 721 C C . VAL A 1 92 ? -4.714 0.602 9.177 1.00 93.25 92 VAL A C 1
ATOM 723 O O . VAL A 1 92 ? -5.621 1.055 8.480 1.00 93.25 92 VAL A O 1
ATOM 726 N N . SER A 1 93 ? -3.835 1.395 9.793 1.00 93.19 93 SER A N 1
ATOM 727 C CA . SER A 1 93 ? -3.880 2.863 9.748 1.00 93.19 93 SER A CA 1
ATOM 728 C C . SER A 1 93 ? -3.883 3.406 8.312 1.00 93.19 93 SER A C 1
ATOM 730 O O . SER A 1 93 ? -4.759 4.191 7.944 1.00 93.19 93 SER A O 1
ATOM 732 N N . ARG A 1 94 ? -2.995 2.899 7.440 1.00 90.44 94 ARG A N 1
ATOM 733 C CA . ARG A 1 94 ? -2.990 3.248 6.004 1.00 90.44 94 ARG A CA 1
ATOM 734 C C . ARG A 1 94 ? -4.281 2.871 5.274 1.00 90.44 94 ARG A C 1
ATOM 736 O O . ARG A 1 94 ? -4.647 3.534 4.303 1.00 90.44 94 ARG A O 1
ATOM 743 N N . LEU A 1 95 ? -4.935 1.779 5.665 1.00 89.06 95 LEU A N 1
ATOM 744 C CA . LEU A 1 95 ? -6.197 1.354 5.053 1.00 89.06 95 LEU A CA 1
ATOM 745 C C . LEU A 1 95 ? -7.371 2.231 5.501 1.00 89.06 95 LEU A C 1
ATOM 747 O O . LEU A 1 95 ? -8.257 2.499 4.688 1.00 89.06 95 LEU A O 1
ATOM 751 N N . LEU A 1 96 ? -7.362 2.697 6.752 1.00 89.38 96 LEU A N 1
ATOM 752 C CA . LEU A 1 96 ? -8.372 3.614 7.282 1.00 89.38 96 LEU A CA 1
ATOM 753 C C . LEU A 1 96 ? -8.204 5.032 6.725 1.00 89.38 96 LEU A C 1
ATOM 755 O O . LEU A 1 96 ? -9.193 5.639 6.316 1.00 89.38 96 LEU A O 1
ATOM 759 N N . SER A 1 97 ? -6.973 5.546 6.633 1.00 83.38 97 SER A N 1
ATOM 760 C CA . SER A 1 97 ? -6.717 6.889 6.092 1.00 83.38 97 SER A CA 1
ATOM 761 C C . SER A 1 97 ? -7.163 7.011 4.637 1.00 83.38 97 SER A C 1
ATOM 763 O O . SER A 1 97 ? -7.876 7.945 4.288 1.00 83.38 97 SER A O 1
ATOM 765 N N . LYS A 1 98 ? -6.883 5.996 3.809 1.00 75.31 98 LYS A N 1
ATOM 766 C CA . LYS A 1 98 ? -7.326 5.967 2.407 1.00 75.31 98 LYS A CA 1
ATOM 767 C C . LYS A 1 98 ? -8.854 6.037 2.239 1.00 75.31 98 LYS A C 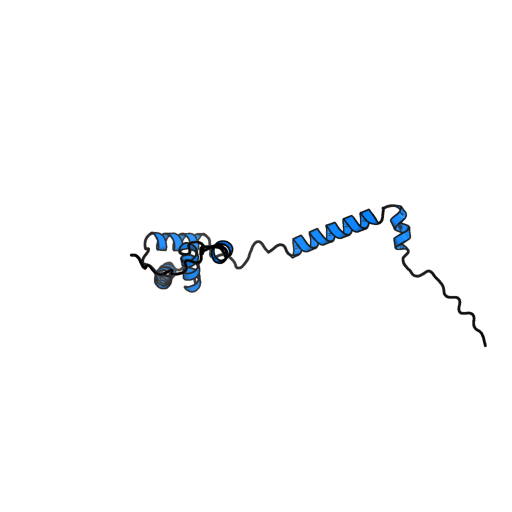1
ATOM 769 O O . LYS A 1 98 ? -9.314 6.418 1.169 1.00 75.31 98 LYS A O 1
ATOM 774 N N . ARG A 1 99 ? -9.633 5.656 3.258 1.00 69.00 99 ARG A N 1
ATOM 775 C CA . ARG A 1 99 ? -11.103 5.779 3.261 1.00 69.00 99 ARG A CA 1
ATOM 776 C C . ARG A 1 99 ? -11.588 7.131 3.776 1.00 69.00 99 ARG A C 1
ATOM 778 O O . ARG A 1 99 ? -12.643 7.578 3.349 1.00 69.00 99 ARG A O 1
ATOM 785 N N . ARG A 1 100 ? -10.854 7.746 4.707 1.00 68.69 100 ARG A N 1
ATOM 786 C CA . ARG A 1 100 ? -11.268 8.975 5.404 1.00 68.69 100 ARG A CA 1
ATOM 787 C C . ARG A 1 100 ? -10.821 10.261 4.716 1.00 68.69 100 ARG A C 1
ATOM 789 O O . ARG A 1 100 ? -11.304 11.318 5.092 1.00 68.69 100 ARG A O 1
ATOM 796 N N . THR A 1 101 ? -9.908 10.203 3.750 1.00 66.81 101 THR A N 1
ATOM 797 C CA . THR A 1 101 ? -9.426 11.404 3.059 1.00 66.81 101 THR A CA 1
ATOM 798 C C . THR A 1 101 ? -10.344 11.746 1.879 1.00 66.81 101 THR A C 1
ATOM 800 O O . THR A 1 101 ? -10.227 11.096 0.835 1.00 66.81 101 THR A O 1
ATOM 803 N N . PRO A 1 102 ? -11.233 12.759 1.981 1.00 62.56 102 PRO A N 1
ATOM 804 C CA . PRO A 1 102 ? -11.738 13.408 0.779 1.00 62.56 102 PRO A CA 1
ATOM 805 C C . PRO A 1 102 ? -10.532 13.970 0.015 1.00 62.56 102 PRO A C 1
ATOM 807 O O . PRO A 1 102 ? -9.563 14.395 0.653 1.00 62.56 102 PRO A O 1
ATOM 810 N N . PRO A 1 103 ? -10.530 13.955 -1.329 1.00 64.06 103 PRO A N 1
ATOM 811 C CA . PRO A 1 103 ? -9.444 14.567 -2.075 1.00 64.06 103 PRO A CA 1
ATOM 812 C C . PRO A 1 103 ? -9.296 16.014 -1.597 1.00 64.06 103 PRO A C 1
ATOM 814 O O . PRO A 1 103 ? -10.247 16.798 -1.653 1.00 64.06 103 PRO A O 1
ATOM 817 N N . GLY A 1 104 ? -8.110 16.348 -1.079 1.00 67.38 104 GLY A N 1
ATOM 818 C CA . GLY A 1 104 ? -7.768 17.730 -0.765 1.00 67.38 104 GLY A CA 1
ATOM 819 C C . GLY A 1 104 ? -7.974 18.606 -2.005 1.00 67.38 104 GLY A C 1
ATOM 820 O O . GLY A 1 104 ? -8.015 18.084 -3.127 1.00 67.38 104 GLY A O 1
ATOM 821 N N . PRO A 1 105 ? -8.147 19.930 -1.847 1.00 73.69 105 PRO A N 1
ATOM 822 C CA . PRO A 1 105 ? -8.207 20.815 -3.001 1.00 73.69 105 PRO A CA 1
ATOM 823 C C . PRO A 1 105 ? -7.005 20.532 -3.909 1.00 73.69 105 PRO A C 1
ATOM 825 O O . PRO A 1 105 ? -5.872 20.439 -3.441 1.00 73.69 105 PRO A O 1
ATOM 828 N N . SER A 1 106 ? -7.269 20.327 -5.202 1.00 79.31 106 SER A N 1
ATOM 829 C CA . SER A 1 106 ? -6.196 20.190 -6.182 1.00 79.31 106 SER A CA 1
ATOM 830 C C . SER A 1 106 ? -5.293 21.420 -6.105 1.00 79.31 106 SER A C 1
ATOM 832 O O . SER A 1 106 ? -5.763 22.507 -5.769 1.00 79.31 106 SER A O 1
ATOM 834 N N . LEU A 1 107 ? -4.013 21.274 -6.452 1.00 75.00 107 LEU A N 1
ATOM 835 C CA . LEU A 1 107 ? -3.088 22.411 -6.513 1.00 75.00 107 LEU A CA 1
ATOM 836 C C . LEU A 1 107 ? -3.664 23.552 -7.370 1.00 75.00 107 LEU A C 1
ATOM 838 O O . LEU A 1 107 ? -3.565 24.711 -7.001 1.00 75.00 107 LEU A O 1
ATOM 842 N N . HIS A 1 108 ? -4.377 23.217 -8.449 1.00 77.69 108 HIS A N 1
ATOM 843 C CA . HIS A 1 108 ? -5.129 24.181 -9.250 1.00 77.69 108 HIS A CA 1
ATOM 844 C C . HIS A 1 108 ? -6.186 24.945 -8.429 1.00 77.69 108 HIS A C 1
ATOM 846 O O . HIS A 1 108 ? -6.268 26.163 -8.515 1.00 77.69 108 HIS A O 1
ATOM 852 N N . ARG A 1 109 ? -6.981 24.264 -7.590 1.00 74.69 109 ARG A N 1
ATOM 853 C CA . ARG A 1 109 ? -7.947 24.922 -6.689 1.00 74.69 109 ARG A CA 1
ATOM 854 C C . ARG A 1 109 ? -7.270 25.709 -5.561 1.00 74.69 109 ARG A C 1
ATOM 856 O O . ARG A 1 109 ? -7.872 26.641 -5.050 1.00 74.69 109 ARG A O 1
ATOM 863 N N . PHE A 1 110 ? -6.048 25.354 -5.178 1.00 76.12 110 PHE A N 1
ATOM 864 C CA . PHE A 1 110 ? -5.252 26.129 -4.227 1.00 76.12 110 PHE A CA 1
ATOM 865 C C . PHE A 1 110 ? -4.696 27.417 -4.858 1.00 76.12 110 PHE A C 1
ATOM 867 O O . PHE A 1 110 ? -4.759 28.467 -4.234 1.00 76.12 110 PHE A O 1
ATOM 874 N N . LEU A 1 111 ? -4.216 27.351 -6.104 1.00 82.00 111 LEU A N 1
ATOM 875 C CA . LEU A 1 111 ? -3.632 28.492 -6.822 1.00 82.00 111 LEU A CA 1
ATOM 876 C C . LEU A 1 111 ? -4.679 29.449 -7.410 1.00 82.00 111 LEU A C 1
ATOM 878 O O . LEU A 1 111 ? -4.451 30.652 -7.455 1.00 82.00 111 LEU A O 1
ATOM 882 N N . HIS A 1 112 ? -5.819 28.924 -7.859 1.00 81.25 112 HIS A N 1
ATOM 883 C CA . HIS A 1 112 ? -6.879 29.698 -8.520 1.00 81.25 112 HIS A CA 1
ATOM 884 C C . HIS A 1 112 ? -8.155 29.814 -7.678 1.00 81.25 112 HIS A C 1
ATOM 886 O O . HIS A 1 112 ? -9.162 30.349 -8.138 1.00 81.25 112 HIS A O 1
ATOM 892 N N . GLY A 1 113 ? -8.147 29.274 -6.458 1.00 74.62 113 GLY A N 1
ATOM 893 C CA . GLY A 1 113 ? -9.234 29.473 -5.511 1.00 74.62 113 GLY A CA 1
ATOM 894 C C . GLY A 1 113 ? -9.269 30.927 -5.041 1.00 74.62 113 GLY A C 1
ATOM 895 O O . GLY A 1 113 ? -8.227 31.583 -4.996 1.00 74.62 113 GLY A O 1
ATOM 896 N N . PRO A 1 114 ? -10.446 31.456 -4.675 1.00 71.25 114 PRO A N 1
ATOM 897 C CA . PRO A 1 114 ? -10.527 32.798 -4.128 1.00 71.25 114 PRO A CA 1
ATOM 898 C C . PRO A 1 114 ? -9.698 32.854 -2.842 1.00 71.25 114 PRO A C 1
ATOM 900 O O . PRO A 1 114 ? -10.013 32.186 -1.854 1.00 71.25 114 PRO A O 1
ATOM 903 N N . HIS A 1 115 ? -8.638 33.660 -2.852 1.00 65.38 115 HIS A N 1
ATOM 904 C CA . HIS A 1 115 ? -7.980 34.106 -1.635 1.00 65.38 115 HIS A CA 1
ATOM 905 C C . HIS A 1 115 ? -9.005 34.986 -0.922 1.00 65.38 115 HIS A C 1
ATOM 907 O O . HIS A 1 115 ? -9.205 36.148 -1.264 1.00 65.38 115 HIS A O 1
ATOM 913 N N . ARG A 1 116 ? -9.766 34.402 0.005 1.00 55.28 116 ARG A N 1
ATOM 914 C CA . ARG A 1 116 ? -10.731 35.150 0.811 1.00 55.28 116 ARG A CA 1
ATOM 915 C C . ARG A 1 116 ? -9.926 36.028 1.771 1.00 55.28 116 ARG A C 1
ATOM 917 O O . ARG A 1 116 ? -9.644 35.641 2.899 1.00 55.28 116 ARG A O 1
ATOM 924 N N . GLY A 1 117 ? -9.484 37.176 1.264 1.00 52.78 117 GLY A N 1
ATOM 925 C CA . GLY A 1 117 ? -8.958 38.265 2.064 1.00 52.78 117 GLY A CA 1
ATOM 926 C C . GLY A 1 117 ? -10.058 38.716 3.012 1.00 52.78 117 GLY A C 1
ATOM 927 O O . GLY A 1 117 ? -11.187 38.966 2.590 1.00 52.78 117 GLY A O 1
ATOM 928 N N . LEU A 1 118 ? -9.735 38.752 4.300 1.00 56.75 118 LEU A N 1
ATOM 929 C CA . LEU A 1 118 ? -10.563 39.329 5.350 1.00 56.75 118 LEU A CA 1
ATOM 930 C C . LEU A 1 118 ? -10.650 40.845 5.115 1.00 56.75 118 LEU A C 1
ATOM 932 O O . LEU A 1 118 ? -9.929 41.620 5.735 1.00 56.75 118 LEU A O 1
ATOM 936 N N . ALA A 1 119 ? -11.484 41.267 4.166 1.00 51.66 119 ALA A N 1
ATOM 937 C CA . ALA A 1 119 ? -11.849 42.664 4.007 1.00 51.66 119 ALA A CA 1
ATOM 938 C C . ALA A 1 119 ? -12.888 42.996 5.081 1.00 51.66 119 ALA A C 1
ATOM 940 O O . ALA A 1 119 ? -13.964 42.395 5.132 1.00 51.66 119 ALA A O 1
ATOM 941 N N . GLY A 1 120 ? -12.494 43.899 5.976 1.00 49.12 120 GLY A N 1
ATOM 942 C CA . GLY A 1 120 ? -13.254 44.314 7.139 1.00 49.12 120 GLY A CA 1
ATOM 943 C C . GLY A 1 120 ? -14.641 44.829 6.780 1.00 49.12 120 GLY A C 1
ATOM 944 O O . GLY A 1 120 ? -14.842 45.580 5.828 1.00 49.12 120 GLY A O 1
ATOM 945 N N . THR A 1 121 ? -15.604 44.416 7.589 1.00 63.16 121 THR A N 1
ATOM 946 C CA . THR A 1 121 ? -16.928 45.013 7.648 1.00 63.16 121 THR A CA 1
ATOM 947 C C . THR A 1 121 ? -16.823 46.357 8.354 1.00 63.16 121 THR A C 1
ATOM 949 O O . THR A 1 121 ? -16.645 46.403 9.570 1.00 63.16 121 THR A O 1
ATOM 952 N N . LEU A 1 122 ? -16.973 47.442 7.605 1.00 54.25 122 LEU A N 1
ATOM 953 C CA . LEU A 1 122 ? -17.393 48.724 8.155 1.00 54.25 122 LEU A CA 1
ATOM 954 C C . LEU A 1 122 ? -18.497 49.277 7.258 1.00 54.25 122 LEU A C 1
ATOM 956 O O . LEU A 1 122 ? -18.302 49.573 6.083 1.00 54.25 122 LEU A O 1
ATOM 960 N N . ARG A 1 123 ? -19.687 49.308 7.847 1.00 45.47 123 ARG A N 1
ATOM 961 C CA . ARG A 1 123 ? -20.906 49.973 7.403 1.00 45.47 123 ARG A CA 1
ATOM 962 C C . ARG A 1 123 ? -21.615 50.417 8.689 1.00 45.47 123 ARG A C 1
ATOM 964 O O . ARG A 1 123 ? -21.546 49.649 9.654 1.00 45.47 123 ARG A O 1
ATOM 971 N N . PRO A 1 124 ? -22.410 51.494 8.690 1.00 65.81 124 PRO A N 1
ATOM 972 C CA . PRO A 1 124 ? -22.446 52.662 7.805 1.00 65.81 124 PRO A CA 1
ATOM 973 C C . PRO A 1 124 ? -21.794 53.908 8.426 1.00 65.81 124 PRO A C 1
ATOM 975 O O . PRO A 1 124 ? -21.659 53.960 9.667 1.00 65.81 124 PRO A O 1
#

Sequence (124 aa):
MGGSGSRCPGCGASWRQALVIVSPNTVLRWQRRRFREYWARLSARPAAGRPRVSRQIRALVGRMAQVNPLWGAPRIHGELQKLGIEVAERTVSRLLSKRRTPPGPSLHRFLHGPHRGLAGTLRP

Foldseek 3Di:
DDDDDDDDDDPDDPVVVVCVVPPPVVVVVVVVVVVVVVVCVVPPPDPDDPPPDDPVVLVVLVVVCVVPVPDDLVRSCVVCVVVVHDDDSVSSNVSVVVVPDDPDQDVCCVVPPPPPPCDDDDDD